Protein AF-A0A1Y3NQ17-F1 (afdb_monomer_lite)

pLDDT: mean 89.3, std 12.57, range [42.44, 98.69]

Secondary structure (DSSP, 8-state):
-HHHHHHHHHHHHH---GGGEEEEESS--STT---EEEEEETTTTEEEEEE---S-HHHHHHHS---EEEETTEEEEHHHHHHHHHHHHHHHHHHHHHHHHH--SEEEEEEETHHHHHHHHHHHHHHTTGGGG-PPTT-EEEEEEES----B-HHHHHHTTTTEEEE--TT-STT-

Structure (mmCIF, N/CA/C/O backbone):
data_AF-A0A1Y3NQ17-F1
#
_entry.id   AF-A0A1Y3NQ17-F1
#
loop_
_atom_site.group_PDB
_atom_site.id
_atom_site.type_symbol
_atom_site.label_atom_id
_atom_site.label_alt_id
_atom_site.label_comp_id
_atom_site.label_asym_id
_atom_site.label_entity_id
_atom_site.label_seq_id
_atom_site.pdbx_PDB_ins_code
_atom_site.Cartn_x
_atom_site.Cartn_y
_atom_site.Cartn_z
_atom_site.occupancy
_atom_site.B_iso_or_equiv
_atom_site.auth_seq_id
_atom_site.auth_comp_id
_atom_site.auth_asym_id
_atom_site.auth_atom_id
_atom_site.pdbx_PDB_model_num
ATOM 1 N N . MET A 1 1 ? -6.954 26.135 -0.152 1.00 42.44 1 MET A N 1
ATOM 2 C CA . MET A 1 1 ? -7.765 25.898 -1.373 1.00 42.44 1 MET A CA 1
ATOM 3 C C . MET A 1 1 ? -7.593 24.497 -1.968 1.00 42.44 1 MET A C 1
ATOM 5 O O . MET A 1 1 ? -8.558 23.755 -1.905 1.00 42.44 1 MET A O 1
ATOM 9 N N . LYS A 1 2 ? -6.432 24.067 -2.508 1.00 55.38 2 LYS A N 1
ATOM 10 C CA . LYS A 1 2 ? -6.328 22.717 -3.133 1.00 55.38 2 LYS A CA 1
ATOM 11 C C . LYS A 1 2 ? -6.444 21.526 -2.156 1.00 55.38 2 LYS A C 1
ATOM 13 O O . LYS A 1 2 ? -7.038 20.521 -2.520 1.00 55.38 2 LYS A O 1
ATOM 18 N N . LYS A 1 3 ? -5.912 21.626 -0.927 1.00 59.31 3 LYS A N 1
ATOM 19 C CA . LYS A 1 3 ? -5.959 20.532 0.074 1.00 59.31 3 LYS A CA 1
ATOM 20 C C . LYS A 1 3 ? -7.382 20.232 0.565 1.00 59.31 3 LYS A C 1
ATOM 22 O O . LYS A 1 3 ? -7.756 19.068 0.646 1.00 59.31 3 LYS A O 1
ATOM 27 N N . ASP A 1 4 ? -8.172 21.273 0.821 1.00 63.88 4 ASP A N 1
ATOM 28 C CA . ASP A 1 4 ? -9.552 21.139 1.311 1.00 63.88 4 ASP A CA 1
ATOM 29 C C . ASP A 1 4 ? -10.468 20.492 0.266 1.00 63.88 4 ASP A C 1
ATOM 31 O O . ASP A 1 4 ? -11.309 19.666 0.607 1.00 63.88 4 ASP A O 1
ATOM 35 N N . SER A 1 5 ? -10.244 20.797 -1.019 1.00 74.19 5 SER A N 1
ATOM 36 C CA . SER A 1 5 ? -10.971 20.172 -2.128 1.00 74.19 5 SER A CA 1
ATOM 37 C C . SER A 1 5 ? -10.683 18.673 -2.249 1.00 74.19 5 SER A C 1
ATOM 39 O O . SER A 1 5 ? -11.625 17.908 -2.426 1.00 74.19 5 SER A O 1
ATOM 41 N N . SER A 1 6 ? -9.426 18.229 -2.113 1.00 79.94 6 SER A N 1
ATOM 42 C CA . SER A 1 6 ? -9.091 16.796 -2.187 1.00 79.94 6 SER A CA 1
ATOM 43 C C . SER A 1 6 ? -9.719 15.990 -1.050 1.00 79.94 6 SER A C 1
ATOM 45 O O . SER A 1 6 ? -10.229 14.897 -1.284 1.00 79.94 6 SER A O 1
ATOM 47 N N . ILE A 1 7 ? -9.714 16.536 0.170 1.00 82.31 7 ILE A N 1
ATOM 48 C CA . ILE A 1 7 ? -10.352 15.899 1.330 1.00 82.31 7 ILE A CA 1
ATOM 49 C C . ILE A 1 7 ? -11.866 15.815 1.124 1.00 82.31 7 ILE A C 1
ATOM 51 O O . ILE A 1 7 ? -12.442 14.755 1.340 1.00 82.31 7 ILE A O 1
ATOM 55 N N . ALA A 1 8 ? -12.504 16.895 0.660 1.00 80.81 8 ALA A N 1
ATOM 56 C CA . ALA A 1 8 ? -13.938 16.894 0.373 1.00 80.81 8 ALA A CA 1
ATOM 57 C C . ALA A 1 8 ? -14.315 15.837 -0.679 1.00 80.81 8 ALA A C 1
ATOM 59 O O . ALA A 1 8 ? -15.295 15.120 -0.499 1.00 80.81 8 ALA A O 1
ATOM 60 N N . THR A 1 9 ? -13.513 15.681 -1.738 1.00 83.31 9 THR A N 1
ATOM 61 C CA . THR A 1 9 ? -13.721 14.628 -2.742 1.00 83.31 9 THR A CA 1
ATOM 62 C C . THR A 1 9 ? -13.633 13.234 -2.125 1.00 83.31 9 THR A C 1
ATOM 64 O O . THR A 1 9 ? -14.515 12.419 -2.370 1.00 83.31 9 THR A O 1
ATOM 67 N N . ILE A 1 10 ? -12.610 12.958 -1.309 1.00 83.75 10 ILE A N 1
ATOM 68 C CA . ILE A 1 10 ? -12.453 11.656 -0.637 1.00 83.75 10 ILE A CA 1
ATOM 69 C C . ILE A 1 10 ? -13.670 11.360 0.243 1.00 83.75 10 ILE A C 1
ATOM 71 O O . ILE A 1 10 ? -14.267 10.296 0.115 1.00 83.75 10 ILE A O 1
ATOM 75 N N . VAL A 1 11 ? -14.064 12.314 1.087 1.00 84.25 11 VAL A N 1
ATOM 76 C CA . VAL A 1 11 ? -15.213 12.171 1.992 1.00 84.25 11 VAL A CA 1
ATOM 77 C C . VAL A 1 11 ? -16.499 11.894 1.208 1.00 84.25 11 VAL A C 1
ATOM 79 O O . VAL A 1 11 ? -17.232 10.964 1.535 1.00 84.25 11 VAL A O 1
ATOM 82 N N . ASN A 1 12 ? -16.748 12.650 0.136 1.00 84.50 12 ASN A N 1
ATOM 83 C CA . ASN A 1 12 ? -17.987 12.546 -0.633 1.00 84.50 12 ASN A CA 1
ATOM 84 C C . ASN A 1 12 ? -18.064 11.271 -1.482 1.00 84.50 12 ASN A C 1
ATOM 86 O O . ASN A 1 12 ? -19.116 10.642 -1.532 1.00 84.50 12 ASN A O 1
ATOM 90 N N . PHE A 1 13 ? -16.977 10.889 -2.160 1.00 85.94 13 PHE A N 1
ATOM 91 C CA . PHE A 1 13 ? -16.985 9.741 -3.074 1.00 85.94 13 PHE A CA 1
ATOM 92 C C . PHE A 1 13 ? -16.760 8.403 -2.375 1.00 85.94 13 PHE A C 1
ATOM 94 O O . PHE A 1 13 ? -17.284 7.395 -2.838 1.00 85.94 13 PHE A O 1
ATOM 101 N N . LEU A 1 14 ? -15.969 8.374 -1.297 1.00 85.50 14 LEU A N 1
ATOM 102 C CA . LEU A 1 14 ? -15.657 7.131 -0.582 1.00 85.50 14 LEU A CA 1
ATOM 103 C C . LEU A 1 14 ? -16.544 6.916 0.647 1.00 85.50 14 LEU A C 1
ATOM 105 O O . LEU A 1 14 ? -16.449 5.868 1.277 1.00 85.50 14 LEU A O 1
ATOM 109 N N . CYS A 1 15 ? -17.390 7.892 0.994 1.00 83.44 15 CYS A N 1
ATOM 110 C CA . CYS A 1 15 ? -18.236 7.860 2.189 1.00 83.44 15 CYS A CA 1
ATOM 111 C C . CYS A 1 15 ? -17.438 7.603 3.485 1.00 83.44 15 CYS A C 1
ATOM 113 O O . CYS A 1 15 ? -17.938 6.972 4.415 1.00 83.44 15 CYS A O 1
ATOM 115 N N . ILE A 1 16 ? -16.195 8.092 3.544 1.00 86.62 16 ILE A N 1
ATOM 116 C CA . ILE A 1 16 ? -15.324 8.029 4.725 1.00 86.62 16 ILE A CA 1
ATOM 117 C C . ILE A 1 16 ? -15.474 9.336 5.506 1.00 86.62 16 ILE A C 1
ATOM 119 O O . ILE A 1 16 ? -15.491 10.416 4.913 1.00 86.62 16 ILE A O 1
ATOM 123 N N . LEU A 1 17 ? -15.561 9.261 6.836 1.00 89.44 17 LEU A N 1
ATOM 124 C CA . LEU A 1 17 ? -15.628 10.456 7.678 1.00 89.44 17 LEU A CA 1
ATOM 125 C C . LEU A 1 17 ? -14.305 11.224 7.636 1.00 89.44 17 LEU A C 1
ATOM 127 O O . LEU A 1 17 ? -13.223 10.645 7.548 1.00 89.44 17 LEU A O 1
ATOM 131 N N . LYS A 1 18 ? -14.371 12.554 7.737 1.00 89.94 18 LYS A N 1
ATOM 132 C CA . LYS A 1 18 ? -13.171 13.397 7.666 1.00 89.94 18 LYS A CA 1
ATOM 133 C C . LYS A 1 18 ? -12.168 13.056 8.773 1.00 89.94 18 LYS A C 1
ATOM 135 O O . LYS A 1 18 ? -10.970 13.063 8.504 1.00 89.94 18 LYS A O 1
ATOM 140 N N . GLU A 1 19 ? -12.635 12.746 9.984 1.00 92.50 19 GLU A N 1
ATOM 141 C CA . GLU A 1 19 ? -11.769 12.331 11.096 1.00 92.50 19 GLU A CA 1
ATOM 142 C C . GLU A 1 19 ? -11.090 10.969 10.891 1.00 92.50 19 GLU A C 1
ATOM 144 O O . GLU A 1 19 ? -10.094 10.678 11.550 1.00 92.50 19 GLU A O 1
ATOM 149 N N . ASP A 1 20 ? -11.600 10.145 9.974 1.00 95.12 20 ASP A N 1
ATOM 150 C CA . ASP A 1 20 ? -11.027 8.838 9.669 1.00 95.12 20 ASP A CA 1
ATOM 151 C C . ASP A 1 20 ? -9.928 8.922 8.601 1.00 95.12 20 ASP A C 1
ATOM 153 O O . ASP A 1 20 ? -9.259 7.927 8.337 1.00 95.12 20 ASP A O 1
ATOM 157 N N . ILE A 1 21 ? -9.675 10.096 8.010 1.00 95.56 21 ILE A N 1
ATOM 158 C CA . ILE A 1 21 ? -8.500 10.334 7.164 1.00 95.56 21 ILE A CA 1
ATOM 159 C C . ILE A 1 21 ? -7.311 10.648 8.080 1.00 95.56 21 ILE A C 1
ATOM 161 O O . ILE A 1 21 ? -7.155 11.764 8.571 1.00 95.56 21 ILE A O 1
ATOM 165 N N . LEU A 1 22 ? -6.458 9.650 8.299 1.00 96.06 22 LEU A N 1
ATOM 166 C CA . LEU A 1 22 ? -5.416 9.670 9.326 1.00 96.06 22 LEU A CA 1
ATOM 167 C C . LEU A 1 22 ? -4.144 10.387 8.869 1.00 96.06 22 LEU A C 1
ATOM 169 O O . LEU A 1 22 ? -3.552 11.157 9.621 1.00 96.06 22 LEU A O 1
ATOM 173 N N . LEU A 1 23 ? -3.700 10.127 7.637 1.00 95.50 23 LEU A N 1
ATOM 174 C CA . LEU A 1 23 ? -2.496 10.722 7.052 1.00 95.50 23 LEU A CA 1
ATOM 175 C C . LEU A 1 23 ? -2.716 10.964 5.564 1.00 95.50 23 LEU A C 1
ATOM 177 O O . LEU A 1 23 ? -3.420 10.207 4.906 1.00 95.50 23 LEU A O 1
ATOM 181 N N . TYR A 1 24 ? -2.086 11.990 5.002 1.00 93.94 24 TYR A N 1
ATOM 182 C CA . TYR A 1 24 ? -2.136 12.228 3.563 1.00 93.94 24 TYR A CA 1
ATOM 183 C C . TYR A 1 24 ? -0.980 13.100 3.087 1.00 93.94 24 TYR A C 1
ATOM 185 O O . TYR A 1 24 ? -0.417 13.907 3.830 1.00 93.94 24 TYR A O 1
ATOM 193 N N . ASN A 1 25 ? -0.668 12.975 1.802 1.00 90.75 25 ASN A N 1
ATOM 194 C CA . ASN A 1 25 ? 0.166 13.914 1.073 1.00 90.75 25 ASN A CA 1
ATOM 195 C C . ASN A 1 25 ? -0.438 14.145 -0.312 1.00 90.75 25 ASN A C 1
ATOM 197 O O . ASN A 1 25 ? -0.418 13.250 -1.148 1.00 90.75 25 ASN A O 1
ATOM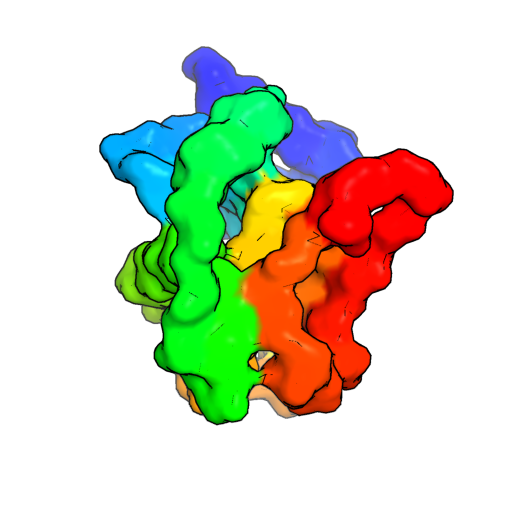 201 N N . PHE A 1 26 ? -0.954 15.348 -0.573 1.00 84.94 26 PHE A N 1
ATOM 202 C CA . PHE A 1 26 ? -1.501 15.721 -1.889 1.00 84.94 26 PHE A CA 1
ATOM 203 C C . PHE A 1 26 ? -0.557 16.605 -2.710 1.00 84.94 26 PHE A C 1
ATOM 205 O O . PHE A 1 26 ? -0.905 17.014 -3.816 1.00 84.94 26 PHE A O 1
ATOM 212 N N . GLN A 1 27 ? 0.612 16.942 -2.162 1.00 81.94 27 GLN A N 1
ATOM 213 C CA . GLN A 1 27 ? 1.587 17.841 -2.774 1.00 81.94 27 GLN A CA 1
ATOM 214 C C . GLN A 1 27 ? 2.984 17.256 -2.572 1.00 81.94 27 GLN A C 1
ATOM 216 O O . GLN A 1 27 ? 3.689 17.650 -1.640 1.00 81.94 27 GLN A O 1
ATOM 221 N N . PRO A 1 28 ? 3.368 16.276 -3.401 1.00 72.94 28 PRO A N 1
ATOM 222 C CA . PRO A 1 28 ? 4.668 15.650 -3.278 1.00 72.94 28 PRO A CA 1
ATOM 223 C C . PRO A 1 28 ? 5.783 16.665 -3.526 1.00 72.94 28 PRO A C 1
ATOM 225 O O . PRO A 1 28 ? 5.698 17.488 -4.435 1.00 72.94 28 PRO A O 1
ATOM 228 N N . SER A 1 29 ? 6.824 16.614 -2.695 1.00 67.69 29 SER A N 1
ATOM 229 C CA . SER A 1 29 ? 7.973 17.526 -2.776 1.00 67.69 29 SER A CA 1
ATOM 230 C C . SER A 1 29 ? 9.213 16.886 -3.405 1.00 67.69 29 SER A C 1
ATOM 232 O O . SER A 1 29 ? 10.214 17.566 -3.613 1.00 67.69 29 SER A O 1
ATOM 234 N N . LYS A 1 30 ? 9.170 15.577 -3.689 1.00 71.19 30 LYS A N 1
ATOM 235 C CA . LYS A 1 30 ? 10.281 14.784 -4.235 1.00 71.19 30 LYS A CA 1
ATOM 236 C C . LYS A 1 30 ? 9.772 13.822 -5.307 1.00 71.19 30 LYS A C 1
ATOM 238 O O . LYS A 1 30 ? 8.646 13.355 -5.213 1.00 71.19 30 LYS A O 1
ATOM 243 N N . VAL A 1 31 ? 10.644 13.459 -6.248 1.00 67.25 31 VAL A N 1
ATOM 244 C CA . VAL A 1 31 ? 10.347 12.583 -7.403 1.00 67.25 31 VAL A CA 1
ATOM 245 C C . VAL A 1 31 ? 9.708 11.241 -7.006 1.00 67.25 31 VAL A C 1
ATOM 247 O O . VAL A 1 31 ? 8.818 10.754 -7.691 1.00 67.25 31 VAL A O 1
ATOM 250 N N . PHE A 1 32 ? 10.121 10.653 -5.878 1.00 75.00 32 PHE A N 1
ATOM 251 C CA . PHE A 1 32 ? 9.634 9.342 -5.419 1.00 75.00 32 PHE A CA 1
ATOM 252 C C . PHE A 1 32 ? 8.535 9.408 -4.349 1.00 75.00 32 PHE A C 1
ATOM 254 O O . PHE A 1 32 ? 8.022 8.363 -3.947 1.00 75.00 32 PHE A O 1
ATOM 261 N N . ASP A 1 33 ? 8.189 10.610 -3.882 1.00 80.81 33 ASP A N 1
ATOM 262 C CA . ASP A 1 33 ? 7.079 10.847 -2.957 1.00 80.81 33 ASP A CA 1
ATOM 263 C C . ASP A 1 33 ? 5.814 10.937 -3.809 1.00 80.81 33 ASP A C 1
ATOM 265 O O . ASP A 1 33 ? 5.660 11.886 -4.565 1.00 80.81 33 ASP A O 1
ATOM 269 N N . GLN A 1 34 ? 4.938 9.935 -3.762 1.00 84.81 34 GLN A N 1
ATOM 270 C CA . GLN A 1 34 ? 3.687 9.979 -4.526 1.00 84.81 34 GLN A CA 1
ATOM 271 C C . GLN A 1 34 ? 2.569 10.624 -3.712 1.00 84.81 34 GLN A C 1
ATOM 273 O O . GLN A 1 34 ? 2.655 10.766 -2.490 1.00 84.81 34 GLN A O 1
ATOM 278 N N . VAL A 1 35 ? 1.491 11.009 -4.393 1.00 91.00 35 VAL A N 1
ATOM 279 C CA . VAL A 1 35 ? 0.264 11.403 -3.700 1.00 91.00 35 VAL A CA 1
ATOM 280 C C . VAL A 1 35 ? -0.340 10.179 -3.020 1.00 91.00 35 VAL A C 1
ATOM 282 O O . VAL A 1 35 ? -0.480 9.132 -3.646 1.00 91.00 35 VAL A O 1
ATOM 285 N N . TYR A 1 36 ? -0.730 10.314 -1.758 1.00 94.31 36 TYR A N 1
ATOM 286 C CA . TYR A 1 36 ? -1.375 9.232 -1.023 1.00 94.31 36 TYR A CA 1
ATOM 287 C C . TYR A 1 36 ? -2.306 9.744 0.070 1.00 94.31 36 TYR A C 1
ATOM 289 O O . TYR A 1 36 ? -2.214 10.899 0.501 1.00 94.31 36 TYR A O 1
ATOM 297 N N . PHE A 1 37 ? -3.149 8.844 0.566 1.00 95.94 37 PHE A N 1
ATOM 298 C CA . PHE A 1 37 ? -3.805 8.992 1.856 1.00 95.94 37 PHE A CA 1
ATOM 299 C C . PHE A 1 37 ? -3.896 7.644 2.578 1.00 95.94 37 PHE A C 1
ATOM 301 O O . PHE A 1 37 ? -3.887 6.584 1.954 1.00 95.94 37 PHE A O 1
ATOM 308 N N . ILE A 1 38 ? -3.962 7.708 3.903 1.00 97.62 38 ILE A N 1
ATOM 309 C CA . ILE A 1 38 ? -4.228 6.592 4.802 1.00 97.62 38 ILE A CA 1
ATOM 310 C C . ILE A 1 38 ? -5.507 6.935 5.552 1.00 97.62 38 ILE A C 1
ATOM 312 O O . ILE A 1 38 ? -5.589 8.002 6.165 1.00 97.62 38 ILE A O 1
ATOM 316 N N . ALA A 1 39 ? -6.490 6.046 5.500 1.00 97.50 39 ALA A N 1
ATOM 317 C CA . ALA A 1 39 ? -7.768 6.220 6.170 1.00 97.50 39 ALA A CA 1
ATOM 318 C C . ALA A 1 39 ? -8.161 4.974 6.969 1.00 97.50 39 ALA A C 1
ATOM 320 O O . ALA A 1 39 ? -7.702 3.874 6.673 1.00 97.50 39 ALA A O 1
ATOM 321 N N . TYR A 1 40 ? -9.014 5.152 7.972 1.00 97.56 40 TYR A N 1
ATOM 322 C CA . TYR A 1 40 ? -9.653 4.062 8.694 1.00 97.56 40 TYR A CA 1
ATOM 323 C C . TYR A 1 40 ? -11.055 3.811 8.135 1.00 97.56 40 TYR A C 1
ATOM 325 O O . TYR A 1 40 ? -11.954 4.637 8.263 1.00 97.56 40 TYR A O 1
ATOM 333 N N . ASP A 1 41 ? -11.249 2.655 7.518 1.00 95.75 41 ASP A N 1
ATOM 334 C CA . ASP A 1 41 ? -12.557 2.184 7.096 1.00 95.75 41 ASP A CA 1
ATOM 335 C C . ASP A 1 41 ? -13.221 1.418 8.247 1.00 95.75 41 ASP A C 1
ATOM 337 O O . ASP A 1 41 ? -12.917 0.252 8.525 1.00 95.75 41 ASP A O 1
ATOM 341 N N . ARG A 1 42 ? -14.166 2.087 8.913 1.00 94.69 42 ARG A N 1
ATOM 342 C CA . ARG A 1 42 ? -14.934 1.515 10.027 1.00 94.69 42 ARG A CA 1
ATOM 343 C C . ARG A 1 42 ? -15.803 0.332 9.604 1.00 94.69 42 ARG A C 1
ATOM 345 O O . ARG A 1 42 ? -16.036 -0.554 10.421 1.00 94.69 42 ARG A O 1
ATOM 352 N N . ARG A 1 43 ? -16.292 0.303 8.358 1.00 92.94 43 ARG A N 1
ATOM 353 C CA . ARG A 1 43 ? -17.213 -0.737 7.874 1.00 92.94 43 ARG A CA 1
ATOM 354 C C . ARG A 1 43 ? -16.520 -2.092 7.813 1.00 92.94 43 ARG A C 1
ATOM 356 O O . ARG A 1 43 ? -17.118 -3.099 8.182 1.00 92.94 43 ARG A O 1
ATOM 363 N N . TYR A 1 44 ? -15.270 -2.101 7.361 1.00 93.50 44 TYR A N 1
ATOM 364 C CA . TYR A 1 44 ? -14.468 -3.318 7.237 1.00 93.50 44 TYR A CA 1
ATOM 365 C C . TYR A 1 44 ? -13.472 -3.513 8.387 1.00 93.50 44 TYR A C 1
ATOM 367 O O . TYR A 1 44 ? -12.789 -4.535 8.428 1.00 93.50 44 TYR A O 1
ATOM 375 N N . ASN A 1 45 ? -13.416 -2.571 9.335 1.00 96.50 45 ASN A N 1
ATOM 376 C CA . ASN A 1 45 ? -12.382 -2.491 10.367 1.00 96.50 45 ASN A CA 1
ATOM 377 C C . ASN A 1 45 ? -10.976 -2.609 9.753 1.00 96.50 45 ASN A C 1
ATOM 379 O O . ASN A 1 45 ? -10.208 -3.527 10.063 1.00 96.50 45 ASN A O 1
ATOM 383 N N . ALA A 1 46 ? -10.681 -1.707 8.820 1.00 97.88 46 ALA A N 1
ATOM 384 C CA . ALA A 1 46 ? -9.480 -1.764 8.005 1.00 97.88 46 ALA A CA 1
ATOM 385 C C . ALA A 1 46 ? -8.770 -0.415 7.959 1.00 97.88 46 ALA A C 1
ATOM 387 O O . ALA A 1 46 ? -9.400 0.634 7.863 1.00 97.88 46 ALA A O 1
ATOM 388 N N . ILE A 1 47 ? -7.443 -0.438 7.970 1.00 98.50 47 ILE A N 1
ATOM 389 C CA . ILE A 1 47 ? -6.638 0.710 7.560 1.00 98.50 47 ILE A CA 1
ATOM 390 C C . ILE A 1 47 ? -6.405 0.588 6.060 1.00 98.50 47 ILE A C 1
ATOM 392 O O . ILE A 1 47 ? -5.913 -0.433 5.596 1.00 98.50 47 ILE A O 1
ATOM 396 N N . VAL A 1 48 ? -6.754 1.623 5.302 1.00 98.25 48 VAL A N 1
ATOM 397 C CA . VAL A 1 48 ? -6.594 1.666 3.848 1.00 98.25 48 VAL A CA 1
ATOM 398 C C . VAL A 1 48 ? -5.515 2.677 3.500 1.00 98.25 48 VAL A C 1
ATOM 400 O O . VAL A 1 48 ? -5.680 3.871 3.741 1.00 98.25 48 VAL A O 1
ATOM 403 N N . PHE A 1 49 ? -4.421 2.208 2.910 1.00 98.25 49 PHE A N 1
ATOM 404 C CA . PHE A 1 49 ? -3.347 3.026 2.365 1.00 98.25 49 PHE A CA 1
ATOM 405 C C . PHE A 1 49 ? -3.473 3.072 0.838 1.00 98.25 49 PHE A C 1
ATOM 407 O O . PHE A 1 49 ? -3.092 2.144 0.127 1.00 98.25 49 PHE A O 1
ATOM 414 N N . SER A 1 50 ? -4.006 4.186 0.333 1.00 97.12 50 SER A N 1
ATOM 415 C CA . SER A 1 50 ? -4.191 4.429 -1.096 1.00 97.12 50 SER A CA 1
ATOM 416 C C . SER A 1 50 ? -3.052 5.269 -1.669 1.00 97.12 50 SER A C 1
ATOM 418 O O . SER A 1 50 ? -2.804 6.390 -1.213 1.00 97.12 50 SER A O 1
ATOM 420 N N . ILE A 1 51 ? -2.375 4.736 -2.686 1.00 95.88 51 ILE A N 1
ATOM 421 C CA . ILE A 1 51 ? -1.271 5.379 -3.400 1.00 95.88 51 ILE A CA 1
ATOM 422 C C . ILE A 1 51 ? -1.739 5.736 -4.808 1.00 95.88 51 ILE A C 1
ATOM 424 O O . ILE A 1 51 ? -2.121 4.887 -5.616 1.00 95.88 51 ILE A O 1
ATOM 428 N N . ARG A 1 52 ? -1.686 7.025 -5.128 1.00 90.88 52 ARG A N 1
ATOM 429 C CA . ARG A 1 52 ? -2.040 7.520 -6.452 1.00 90.88 52 ARG A CA 1
ATOM 430 C C . ARG A 1 52 ? -0.915 7.202 -7.438 1.00 90.88 52 ARG A C 1
ATOM 432 O O . ARG A 1 52 ? 0.251 7.468 -7.156 1.00 90.88 52 ARG A O 1
ATOM 439 N N . GLY A 1 53 ? -1.276 6.700 -8.617 1.00 81.31 53 GLY A N 1
ATOM 440 C CA . GLY A 1 53 ? -0.379 6.695 -9.772 1.00 81.31 53 GLY A CA 1
ATOM 441 C C . GLY A 1 53 ? -0.160 8.097 -10.351 1.00 81.31 53 GLY A C 1
ATOM 442 O O . GLY A 1 53 ? -0.760 9.086 -9.916 1.00 81.31 53 GLY A O 1
ATOM 443 N N . THR A 1 54 ? 0.691 8.191 -11.363 1.00 73.31 54 THR A N 1
ATOM 444 C CA . THR A 1 54 ? 0.997 9.467 -12.018 1.00 73.31 54 THR A CA 1
ATOM 445 C C . THR A 1 54 ? -0.154 9.925 -12.911 1.00 73.31 54 THR A C 1
ATOM 447 O O . THR A 1 54 ? -0.866 9.122 -13.507 1.00 73.31 54 THR A O 1
ATOM 450 N N . LEU A 1 55 ? -0.332 11.243 -13.011 1.00 64.19 55 LEU A N 1
ATOM 451 C CA . LEU A 1 55 ? -1.357 11.869 -13.852 1.00 64.19 55 LEU A CA 1
ATOM 452 C C . LEU A 1 55 ? -1.068 11.788 -15.355 1.00 64.19 55 LEU A C 1
ATOM 454 O O . LEU A 1 55 ? -2.004 11.839 -16.148 1.00 64.19 55 LEU A O 1
ATOM 458 N N . ASN A 1 56 ? 0.204 11.681 -15.740 1.00 63.38 56 ASN A N 1
ATOM 459 C CA . ASN A 1 56 ? 0.618 11.551 -17.128 1.00 63.38 56 ASN A CA 1
ATOM 460 C C . ASN A 1 56 ? 1.232 10.171 -17.365 1.00 63.38 56 ASN A C 1
ATOM 462 O O . ASN A 1 56 ? 2.375 9.908 -16.999 1.00 63.38 56 ASN A O 1
ATOM 466 N N . LEU A 1 57 ? 0.439 9.303 -17.996 1.00 54.22 57 LEU A N 1
ATOM 467 C CA . LEU A 1 57 ? 0.826 7.934 -18.322 1.00 54.22 57 LEU A CA 1
ATOM 468 C C . LEU A 1 57 ? 2.007 7.882 -19.315 1.00 54.22 57 LEU A C 1
ATOM 470 O O . LEU A 1 57 ? 2.805 6.946 -19.291 1.00 54.22 57 LEU A O 1
ATOM 474 N N . LYS A 1 58 ? 2.135 8.894 -20.186 1.00 51.78 58 LYS A N 1
ATOM 475 C CA . LYS A 1 58 ? 3.224 8.979 -21.170 1.00 51.78 58 LYS A CA 1
ATOM 476 C C . LYS A 1 58 ? 4.542 9.362 -20.509 1.00 51.78 58 LYS A C 1
ATOM 478 O O . LYS A 1 58 ? 5.556 8.739 -20.803 1.00 51.78 58 LYS A O 1
ATOM 483 N N . ASP A 1 59 ? 4.500 10.301 -19.567 1.00 52.59 59 ASP A N 1
ATOM 484 C CA . ASP A 1 59 ? 5.685 10.677 -18.789 1.00 52.59 59 ASP A CA 1
ATOM 485 C C . ASP A 1 59 ? 6.120 9.515 -17.891 1.00 52.59 59 ASP A C 1
ATOM 487 O O . ASP A 1 59 ? 7.307 9.250 -17.783 1.00 52.59 59 ASP A O 1
ATOM 491 N N . THR A 1 60 ? 5.187 8.724 -17.337 1.00 55.50 60 THR A N 1
ATOM 492 C CA . THR A 1 60 ? 5.575 7.523 -16.577 1.00 55.50 60 THR A CA 1
ATOM 493 C C . THR A 1 60 ? 6.286 6.471 -17.394 1.00 55.50 60 THR A C 1
ATOM 495 O O . THR A 1 60 ? 7.201 5.858 -16.869 1.00 55.50 60 THR A O 1
ATOM 498 N N . LEU A 1 61 ? 5.888 6.237 -18.646 1.00 53.38 61 LEU A N 1
ATOM 499 C CA . LEU A 1 61 ? 6.577 5.260 -19.493 1.00 53.38 61 LEU A CA 1
ATOM 500 C C . LEU A 1 61 ? 7.993 5.724 -19.859 1.00 53.38 61 LEU A C 1
ATOM 502 O O . LEU A 1 61 ? 8.869 4.886 -20.033 1.00 53.38 61 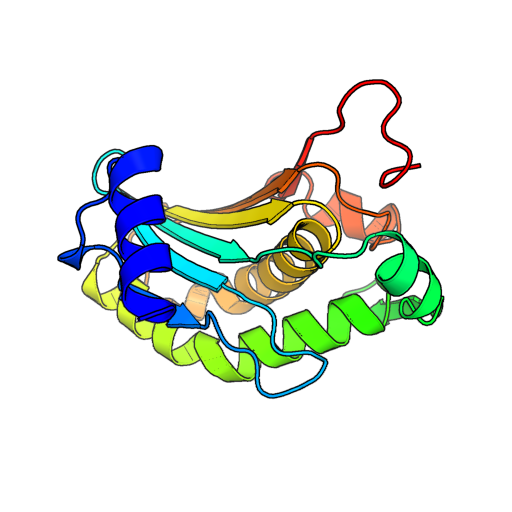LEU A O 1
ATOM 506 N N . ALA A 1 62 ? 8.219 7.038 -19.935 1.00 46.72 62 ALA A N 1
ATOM 507 C CA . ALA A 1 62 ? 9.536 7.619 -20.178 1.00 46.72 62 ALA A CA 1
ATOM 508 C C . ALA A 1 62 ? 10.407 7.712 -18.903 1.00 46.72 62 ALA A C 1
ATOM 510 O O . ALA A 1 62 ? 11.620 7.535 -18.987 1.00 46.72 62 ALA A O 1
ATOM 511 N N . ASP A 1 63 ? 9.797 7.948 -17.733 1.00 52.62 63 ASP A N 1
ATOM 512 C CA . ASP A 1 63 ? 10.466 8.069 -16.423 1.00 52.62 63 ASP A CA 1
ATOM 513 C C . ASP A 1 63 ? 10.667 6.723 -15.705 1.00 52.62 63 ASP A C 1
ATOM 515 O O . ASP A 1 63 ? 11.449 6.623 -14.750 1.00 52.62 63 ASP A O 1
ATOM 519 N N . LEU A 1 64 ? 9.969 5.670 -16.145 1.00 55.59 64 LEU A N 1
ATOM 520 C CA . LEU A 1 64 ? 10.314 4.288 -15.836 1.00 55.59 64 LEU A CA 1
ATOM 521 C C . LEU A 1 64 ? 11.678 4.026 -16.480 1.00 55.59 64 LEU A C 1
ATOM 523 O O . LEU A 1 64 ? 11.785 3.575 -17.613 1.00 55.59 64 LEU A O 1
ATOM 527 N N . VAL A 1 65 ? 12.747 4.334 -15.748 1.00 55.91 65 VAL A N 1
ATOM 528 C CA . VAL A 1 65 ? 14.064 3.760 -16.011 1.00 55.91 65 VAL A CA 1
ATOM 529 C C . VAL A 1 65 ? 13.843 2.251 -16.061 1.00 55.91 65 VAL A C 1
ATOM 531 O O . VAL A 1 65 ? 13.624 1.661 -15.003 1.00 55.91 65 VAL A O 1
ATOM 534 N N . CYS A 1 66 ? 13.836 1.666 -17.266 1.00 66.81 66 CYS A N 1
ATOM 535 C CA . CYS A 1 66 ? 13.549 0.255 -17.558 1.00 66.81 66 CYS A CA 1
ATOM 536 C C . CYS A 1 66 ? 14.641 -0.683 -17.016 1.00 66.81 66 CYS A C 1
ATOM 538 O O . CYS A 1 66 ? 15.197 -1.515 -17.728 1.00 66.81 66 CYS A O 1
ATOM 540 N N . GLU A 1 67 ? 14.994 -0.520 -15.751 1.00 86.06 67 GLU A N 1
ATOM 541 C CA . GLU A 1 67 ? 16.007 -1.278 -15.054 1.00 86.06 67 GLU A CA 1
ATOM 542 C C . GLU A 1 67 ? 15.319 -2.095 -13.967 1.00 86.06 67 GLU A C 1
ATOM 544 O O . GLU A 1 67 ? 14.710 -1.551 -13.037 1.00 86.06 67 GLU A O 1
ATOM 549 N N . TYR A 1 68 ? 15.446 -3.412 -14.084 1.00 91.31 68 TYR A N 1
ATOM 550 C CA . TYR A 1 68 ? 15.078 -4.342 -13.031 1.00 91.31 68 TYR A CA 1
ATOM 551 C C . TYR A 1 68 ? 16.299 -4.644 -12.173 1.00 91.31 68 TYR A C 1
ATOM 553 O O . TYR A 1 68 ? 17.387 -4.909 -12.681 1.00 91.31 68 TYR A O 1
ATOM 561 N N . VAL A 1 69 ? 16.101 -4.645 -10.860 1.00 94.81 69 VAL A N 1
ATOM 562 C CA . VAL A 1 69 ? 17.141 -4.945 -9.873 1.00 94.81 69 VAL A CA 1
ATOM 563 C C . VAL A 1 69 ? 16.762 -6.181 -9.070 1.00 94.81 69 VAL A C 1
ATOM 565 O O . VAL A 1 69 ? 15.579 -6.469 -8.878 1.00 94.81 69 VAL A O 1
ATOM 568 N N . ARG A 1 70 ? 17.767 -6.918 -8.583 1.00 96.69 70 ARG A N 1
ATOM 569 C CA . ARG A 1 70 ? 17.535 -8.055 -7.685 1.00 96.69 70 ARG A CA 1
ATOM 570 C C . ARG A 1 70 ? 17.025 -7.569 -6.335 1.00 96.69 70 ARG A C 1
ATOM 572 O O . ARG A 1 70 ? 17.654 -6.722 -5.704 1.00 96.69 70 ARG A O 1
ATOM 579 N N . TRP A 1 71 ? 15.915 -8.135 -5.881 1.00 96.56 71 TRP A N 1
ATOM 580 C CA . TRP A 1 71 ? 15.304 -7.797 -4.602 1.00 96.56 71 TRP A CA 1
ATOM 581 C C . TRP A 1 71 ? 14.383 -8.924 -4.128 1.00 96.56 71 TRP A C 1
ATOM 583 O O . TRP A 1 71 ? 13.655 -9.504 -4.929 1.00 96.56 71 TRP A O 1
ATOM 593 N N . ASN A 1 72 ? 14.426 -9.238 -2.830 1.00 93.56 72 ASN A N 1
ATOM 594 C CA . ASN A 1 72 ? 13.566 -10.242 -2.188 1.00 93.56 72 ASN A CA 1
ATOM 595 C C . ASN A 1 72 ? 13.532 -11.610 -2.910 1.00 93.56 72 ASN A C 1
ATOM 597 O O . ASN A 1 72 ? 12.480 -12.217 -3.066 1.00 93.56 72 ASN A O 1
ATOM 601 N N . GLY A 1 73 ? 14.683 -12.078 -3.408 1.00 92.56 73 GLY A N 1
ATOM 602 C CA . GLY A 1 73 ? 14.788 -13.356 -4.126 1.00 92.56 73 GLY A CA 1
ATOM 603 C C . GLY A 1 73 ? 14.327 -13.337 -5.591 1.00 92.56 73 GLY A C 1
ATOM 604 O O . GLY A 1 73 ? 14.449 -14.356 -6.262 1.00 92.56 73 GLY A O 1
ATOM 605 N N . GLY A 1 74 ? 13.866 -12.197 -6.115 1.00 94.81 74 GLY A N 1
ATOM 606 C CA . GLY A 1 74 ? 13.477 -12.035 -7.518 1.00 94.81 74 GLY A CA 1
ATOM 607 C C . GLY A 1 74 ? 13.952 -10.718 -8.127 1.00 94.81 74 GLY A C 1
ATOM 608 O O . GLY A 1 74 ? 14.987 -10.174 -7.732 1.00 94.81 74 GLY A O 1
ATOM 609 N N . LEU A 1 75 ? 13.208 -10.224 -9.115 1.00 95.69 75 LEU A N 1
ATOM 610 C CA . LEU A 1 75 ? 13.472 -8.976 -9.829 1.00 95.69 75 LEU A CA 1
ATOM 611 C C . LEU A 1 75 ? 12.318 -7.996 -9.631 1.00 95.69 75 LEU A C 1
ATOM 613 O O . LEU A 1 75 ? 11.151 -8.381 -9.683 1.00 95.69 75 LEU A O 1
ATOM 617 N N . ILE A 1 76 ? 12.656 -6.720 -9.464 1.00 95.12 76 ILE A N 1
ATOM 618 C CA . ILE A 1 76 ? 11.694 -5.624 -9.341 1.00 95.12 76 ILE A CA 1
ATOM 619 C C . ILE A 1 76 ? 12.145 -4.409 -10.147 1.00 95.12 76 ILE A C 1
ATOM 621 O O . ILE A 1 76 ? 13.337 -4.107 -10.216 1.00 95.12 76 ILE A O 1
ATOM 625 N N . HIS A 1 77 ? 11.189 -3.677 -10.711 1.00 92.81 77 HIS A N 1
ATOM 626 C CA . HIS A 1 77 ? 11.448 -2.400 -11.361 1.00 92.81 77 HIS A CA 1
ATOM 627 C C . HIS A 1 77 ? 12.060 -1.384 -10.375 1.00 92.81 77 HIS A C 1
ATOM 629 O O . HIS A 1 77 ? 11.463 -1.038 -9.350 1.00 92.81 77 HIS A O 1
ATOM 635 N N . SER A 1 78 ? 13.228 -0.830 -10.709 1.00 91.12 78 SER A N 1
ATOM 636 C CA . SER A 1 78 ? 14.036 0.004 -9.808 1.00 91.12 78 SER A CA 1
ATOM 637 C C . SER A 1 78 ? 13.309 1.260 -9.304 1.00 91.12 78 SER A C 1
ATOM 639 O O . SER A 1 78 ? 13.370 1.576 -8.115 1.00 91.12 78 SER A O 1
ATOM 641 N N . GLY A 1 79 ? 12.587 1.971 -10.177 1.00 88.69 79 GLY A N 1
ATOM 642 C CA . GLY A 1 79 ? 11.812 3.167 -9.813 1.00 88.69 79 GLY A CA 1
ATOM 643 C C . GLY A 1 79 ? 10.695 2.881 -8.801 1.00 88.69 79 GLY A C 1
ATOM 644 O O . GLY A 1 79 ? 10.561 3.585 -7.801 1.00 88.69 79 GLY A O 1
ATOM 645 N N . VAL A 1 80 ? 9.952 1.792 -9.014 1.00 92.75 80 VAL A N 1
ATOM 646 C CA . VAL A 1 80 ? 8.889 1.327 -8.113 1.00 92.75 80 VAL A CA 1
ATOM 647 C C . VAL A 1 80 ? 9.467 0.936 -6.760 1.00 92.75 80 VAL A C 1
ATOM 649 O O . VAL A 1 80 ? 8.960 1.384 -5.730 1.00 92.75 80 VAL A O 1
ATOM 652 N N . LEU A 1 81 ? 10.580 0.195 -6.755 1.00 94.06 81 LEU A N 1
ATOM 653 C CA . LEU A 1 81 ? 11.285 -0.153 -5.526 1.00 94.06 81 LEU A CA 1
ATOM 654 C C . LEU A 1 81 ? 11.732 1.100 -4.757 1.00 94.06 81 LEU A C 1
ATOM 656 O O . LEU A 1 81 ? 11.513 1.187 -3.551 1.00 94.06 81 LEU A O 1
ATOM 660 N N . LYS A 1 82 ? 12.318 2.096 -5.434 1.00 92.94 82 LYS A N 1
ATOM 661 C CA . LYS A 1 82 ? 12.759 3.355 -4.802 1.00 92.94 82 LYS A CA 1
ATOM 662 C C . LYS A 1 82 ? 11.595 4.097 -4.137 1.00 92.94 82 LYS A C 1
ATOM 664 O O . LYS A 1 82 ? 11.742 4.547 -2.999 1.00 92.94 82 LYS A O 1
ATOM 669 N N . SER A 1 83 ? 10.441 4.186 -4.800 1.00 92.62 83 SER A N 1
ATOM 670 C CA . SER A 1 83 ? 9.227 4.771 -4.214 1.00 92.62 83 SER A CA 1
ATOM 671 C C . SER A 1 83 ? 8.690 3.968 -3.029 1.00 92.62 83 SER A C 1
ATOM 673 O O . SER A 1 83 ? 8.352 4.561 -2.005 1.00 92.62 83 SER A O 1
ATOM 675 N N . ALA A 1 84 ? 8.666 2.636 -3.113 1.00 96.12 84 ALA A N 1
ATOM 676 C CA . ALA A 1 84 ? 8.242 1.787 -2.000 1.00 96.12 84 ALA A CA 1
ATOM 677 C C . ALA A 1 84 ? 9.170 1.935 -0.780 1.00 96.12 84 ALA A C 1
ATOM 679 O O . ALA A 1 84 ? 8.688 2.169 0.328 1.00 96.12 84 ALA A O 1
ATOM 680 N N . ILE A 1 85 ? 10.496 1.926 -0.981 1.00 95.81 85 ILE A N 1
ATOM 681 C CA . ILE A 1 85 ? 11.487 2.177 0.082 1.00 95.81 85 ILE A CA 1
ATOM 682 C C . ILE A 1 85 ? 11.272 3.558 0.709 1.00 95.81 85 ILE A C 1
ATOM 684 O O . ILE A 1 85 ? 11.375 3.709 1.928 1.00 95.81 85 ILE A O 1
ATOM 688 N N . TYR A 1 86 ? 10.991 4.578 -0.107 1.00 93.94 86 TYR A N 1
ATOM 689 C CA . TYR A 1 86 ? 10.721 5.922 0.393 1.00 93.94 86 TYR A CA 1
ATOM 690 C C . TYR A 1 86 ? 9.488 5.940 1.308 1.00 93.94 86 TYR A C 1
ATOM 692 O O . TYR A 1 86 ? 9.561 6.486 2.411 1.00 93.94 86 TYR A O 1
ATOM 700 N N . PHE A 1 87 ? 8.384 5.312 0.891 1.00 95.75 87 PHE A N 1
ATOM 701 C CA . PHE A 1 87 ? 7.186 5.201 1.722 1.00 95.75 87 PHE A CA 1
ATOM 702 C C . PHE A 1 87 ? 7.433 4.416 3.003 1.00 95.75 87 PHE A C 1
ATOM 704 O O . PHE A 1 87 ? 7.061 4.900 4.071 1.00 95.75 87 PHE A O 1
ATOM 711 N N . TYR A 1 88 ? 8.110 3.272 2.913 1.00 97.50 88 TYR A N 1
ATOM 712 C CA . TYR A 1 88 ? 8.473 2.460 4.069 1.00 97.50 88 TYR A CA 1
ATOM 713 C C . TYR A 1 88 ? 9.241 3.294 5.102 1.00 97.50 88 TYR A C 1
ATOM 715 O O . TYR A 1 88 ? 8.782 3.473 6.226 1.00 97.50 88 TYR A O 1
ATOM 723 N N . LYS A 1 89 ? 10.344 3.937 4.695 1.00 96.44 89 LYS A N 1
ATOM 724 C CA . LYS A 1 89 ? 11.160 4.781 5.588 1.00 96.44 89 LYS A CA 1
ATOM 725 C C . LYS A 1 89 ? 10.389 5.959 6.185 1.00 96.44 89 LYS A C 1
ATOM 727 O O . LYS A 1 89 ? 10.687 6.389 7.292 1.00 96.44 89 LYS A O 1
ATOM 732 N N . LYS A 1 90 ? 9.440 6.528 5.439 1.00 94.50 90 LYS A N 1
ATOM 733 C CA . LYS A 1 90 ? 8.688 7.722 5.851 1.00 94.50 90 LYS A CA 1
ATOM 734 C C . LYS A 1 90 ? 7.504 7.401 6.764 1.00 94.50 90 LYS A C 1
ATOM 736 O O . LYS A 1 90 ? 7.137 8.248 7.581 1.00 94.50 90 LYS A O 1
ATOM 741 N N . LEU A 1 91 ? 6.854 6.254 6.568 1.00 96.88 91 LEU A N 1
ATOM 742 C CA . LEU A 1 91 ? 5.522 5.979 7.115 1.00 96.88 91 LEU A CA 1
ATOM 743 C C . LEU A 1 91 ? 5.431 4.719 7.965 1.00 96.88 91 LEU A C 1
ATOM 745 O O . LEU A 1 91 ? 4.429 4.591 8.657 1.00 96.88 91 LEU A O 1
ATOM 749 N N . PHE A 1 92 ? 6.426 3.830 7.961 1.00 97.94 92 PHE A N 1
ATOM 750 C CA . PHE A 1 92 ? 6.337 2.565 8.691 1.00 97.94 92 PHE A CA 1
ATOM 751 C C . PHE A 1 92 ? 6.046 2.760 10.185 1.00 97.94 92 PHE A C 1
ATOM 753 O O . PHE A 1 92 ? 5.066 2.215 10.682 1.00 97.94 92 PHE A O 1
ATOM 760 N N . ASP A 1 93 ? 6.792 3.621 10.883 1.00 97.88 93 ASP A N 1
ATOM 761 C CA . ASP A 1 93 ? 6.544 3.867 12.312 1.00 97.88 93 ASP A CA 1
ATOM 762 C C . ASP A 1 93 ? 5.164 4.482 12.575 1.00 97.88 93 ASP A C 1
ATOM 764 O O . ASP A 1 93 ? 4.488 4.118 13.534 1.00 97.88 93 ASP A O 1
ATOM 768 N N . LYS A 1 94 ? 4.693 5.360 11.682 1.00 98.00 94 LYS A N 1
ATOM 769 C CA . LYS A 1 94 ? 3.347 5.939 11.792 1.00 98.00 94 LYS A CA 1
ATOM 770 C C . LYS A 1 94 ? 2.262 4.893 11.549 1.00 98.00 94 LYS A C 1
ATOM 772 O O . LYS A 1 94 ? 1.248 4.910 12.235 1.00 98.00 94 LYS A O 1
ATOM 777 N N . LEU A 1 95 ? 2.467 3.996 10.585 1.00 98.00 95 LEU A N 1
ATOM 778 C CA . LEU A 1 95 ? 1.561 2.884 10.313 1.00 98.00 95 LEU A CA 1
ATOM 779 C C . LEU A 1 95 ? 1.509 1.921 11.501 1.00 98.00 95 LEU A C 1
ATOM 781 O O . LEU A 1 95 ? 0.411 1.545 11.892 1.00 98.00 95 LEU A O 1
ATOM 785 N N . LYS A 1 96 ? 2.651 1.591 12.120 1.00 97.94 96 LYS A N 1
ATOM 786 C CA . LYS A 1 96 ? 2.693 0.795 13.357 1.00 97.94 96 LYS A CA 1
ATOM 787 C C . LYS A 1 96 ? 1.874 1.440 14.470 1.00 97.94 96 LYS A C 1
ATOM 789 O O . LYS A 1 96 ? 1.014 0.780 15.041 1.00 97.94 96 LYS A O 1
ATOM 794 N N . MET A 1 97 ? 2.073 2.737 14.727 1.00 97.94 97 MET A N 1
ATOM 795 C CA . MET A 1 97 ? 1.277 3.468 15.723 1.00 97.94 97 MET A CA 1
ATOM 796 C C . MET A 1 97 ? -0.221 3.422 15.401 1.00 97.94 97 MET A C 1
ATOM 798 O O . MET A 1 97 ? -1.025 3.105 16.267 1.00 97.94 97 MET A O 1
ATOM 802 N N . ILE A 1 98 ? -0.601 3.670 14.145 1.00 98.06 98 ILE A N 1
ATOM 803 C CA . ILE A 1 98 ? -2.003 3.622 13.711 1.00 98.06 98 ILE A CA 1
ATOM 804 C C . ILE A 1 98 ? -2.609 2.228 13.914 1.00 98.06 98 ILE A C 1
ATOM 806 O O . ILE A 1 98 ? -3.729 2.121 14.409 1.00 98.06 98 ILE A O 1
ATOM 810 N N . VAL A 1 99 ? -1.899 1.165 13.528 1.00 98.06 99 VAL A N 1
ATOM 811 C CA . VAL A 1 99 ? -2.373 -0.219 13.678 1.00 98.06 99 VAL A CA 1
ATOM 812 C C . VAL A 1 99 ? -2.502 -0.581 15.155 1.00 98.06 99 VAL A C 1
ATOM 814 O O . VAL A 1 99 ? -3.535 -1.113 15.555 1.00 98.06 99 VAL A O 1
ATOM 817 N N . ARG A 1 100 ? -1.522 -0.211 15.982 1.00 96.81 100 ARG A N 1
ATOM 818 C CA . ARG A 1 100 ? -1.570 -0.418 17.431 1.00 96.81 100 ARG A CA 1
ATOM 819 C C . ARG A 1 100 ? -2.732 0.329 18.089 1.00 96.81 100 ARG A C 1
ATOM 821 O O . ARG A 1 100 ? -3.412 -0.246 18.934 1.00 96.81 100 ARG A O 1
ATOM 828 N N . ASP A 1 101 ? -2.995 1.569 17.688 1.00 96.81 101 ASP A N 1
ATOM 829 C CA . ASP A 1 101 ? -4.046 2.401 18.284 1.00 96.81 101 ASP A CA 1
ATOM 830 C C . ASP A 1 101 ? -5.451 1.986 17.834 1.00 96.81 101 ASP A C 1
ATOM 832 O O . ASP A 1 101 ? -6.400 2.015 18.618 1.00 96.81 101 ASP A O 1
ATOM 836 N N . LYS A 1 102 ? -5.612 1.629 16.554 1.00 97.00 102 LYS A N 1
ATOM 837 C CA . LYS A 1 102 ? -6.921 1.295 15.971 1.00 97.00 102 LYS A CA 1
ATOM 838 C C . LYS A 1 102 ? -7.281 -0.179 16.096 1.00 97.00 102 LYS A C 1
ATOM 840 O O . LYS A 1 102 ? -8.461 -0.494 15.985 1.00 97.00 102 LYS A O 1
ATOM 845 N N . GLN A 1 103 ? -6.298 -1.056 16.311 1.00 97.50 103 GLN A N 1
ATOM 846 C CA . GLN A 1 103 ? -6.470 -2.511 16.338 1.00 97.50 103 GLN A CA 1
ATOM 847 C C . GLN A 1 103 ? -7.324 -3.020 15.149 1.00 97.50 103 GLN A C 1
ATOM 849 O O . GLN A 1 103 ? -8.349 -3.684 15.346 1.00 97.50 103 GLN A O 1
ATOM 854 N N . PRO A 1 104 ? -6.954 -2.676 13.897 1.00 98.00 104 PRO A N 1
ATOM 855 C CA . PRO A 1 104 ? -7.720 -3.062 12.722 1.00 98.00 104 PRO A CA 1
ATOM 856 C C . PRO A 1 104 ? -7.598 -4.564 12.458 1.00 98.00 104 PRO A C 1
ATOM 858 O O . PRO A 1 104 ? -6.593 -5.188 12.791 1.00 98.00 104 PRO A O 1
ATOM 861 N N . LYS A 1 105 ? -8.591 -5.145 11.781 1.00 98.06 105 LYS A N 1
ATOM 862 C CA . LYS A 1 105 ? -8.484 -6.515 11.252 1.00 98.06 105 LYS A CA 1
ATOM 863 C C . LYS A 1 105 ? -7.634 -6.579 9.986 1.00 98.06 105 LYS A C 1
ATOM 865 O O . LYS A 1 105 ? -7.046 -7.616 9.704 1.00 98.06 105 LYS A O 1
ATOM 870 N N . TYR A 1 106 ? -7.570 -5.484 9.235 1.00 98.44 106 TYR A N 1
ATOM 871 C CA . TYR A 1 106 ? -6.906 -5.460 7.938 1.00 98.44 106 TYR A CA 1
ATOM 872 C C . TYR A 1 106 ? -6.067 -4.202 7.743 1.00 98.44 106 TYR A C 1
ATOM 874 O O . TYR A 1 106 ? -6.456 -3.107 8.156 1.00 98.44 106 TYR A O 1
ATOM 882 N N . LEU A 1 107 ? -4.944 -4.355 7.051 1.00 98.62 107 LEU A N 1
ATOM 883 C CA . LEU A 1 107 ? -4.220 -3.274 6.399 1.00 98.62 107 LEU A CA 1
ATOM 884 C C . LEU A 1 107 ? -4.274 -3.509 4.891 1.00 98.62 107 LEU A C 1
ATOM 886 O O . LEU A 1 107 ? -3.585 -4.374 4.356 1.00 98.62 107 LEU A O 1
ATOM 890 N N . TYR A 1 108 ? -5.100 -2.721 4.216 1.00 98.62 108 TYR A N 1
ATOM 891 C CA . TYR A 1 108 ? -5.246 -2.759 2.772 1.00 98.62 108 TYR A CA 1
ATOM 892 C C . TYR A 1 108 ? -4.364 -1.709 2.122 1.00 98.62 108 TYR A C 1
ATOM 894 O O . TYR A 1 108 ? -4.498 -0.514 2.381 1.00 98.62 108 TYR A O 1
ATOM 902 N N . LEU A 1 109 ? -3.489 -2.151 1.233 1.00 98.69 109 LEU A N 1
ATOM 903 C CA . LEU A 1 109 ? -2.778 -1.288 0.310 1.00 98.69 109 LEU A CA 1
ATOM 904 C C . LEU A 1 109 ? -3.515 -1.287 -1.025 1.00 98.69 109 LEU A C 1
ATOM 906 O O . LEU A 1 109 ? -4.057 -2.299 -1.468 1.00 98.69 109 LEU A O 1
ATOM 910 N N . THR A 1 110 ? -3.572 -0.138 -1.685 1.00 98.38 110 THR A N 1
ATOM 911 C CA . THR A 1 110 ? -4.167 -0.067 -3.017 1.00 98.38 110 THR A CA 1
ATOM 912 C C . THR A 1 110 ? -3.575 1.064 -3.835 1.00 98.38 110 THR A C 1
ATOM 914 O O . THR A 1 110 ? -3.026 2.034 -3.310 1.00 98.38 110 THR A O 1
ATOM 917 N N . GLY A 1 111 ? -3.705 0.941 -5.146 1.00 96.75 111 GLY A N 1
ATOM 918 C CA . GLY A 1 111 ? -3.357 1.980 -6.089 1.00 96.75 111 GLY A CA 1
ATOM 919 C C . GLY A 1 111 ? -3.830 1.618 -7.486 1.00 96.75 111 GLY A C 1
ATOM 920 O O . GLY A 1 111 ? -4.281 0.502 -7.746 1.00 96.75 111 GLY A O 1
ATOM 921 N N . HIS A 1 112 ? -3.699 2.585 -8.387 1.00 93.75 112 HIS A N 1
ATOM 922 C CA . HIS A 1 112 ? -3.965 2.418 -9.810 1.00 93.75 112 HIS A CA 1
ATOM 923 C C . HIS A 1 112 ? -2.695 2.689 -10.622 1.00 93.75 112 HIS A C 1
ATOM 925 O O . HIS A 1 112 ? -1.944 3.617 -10.289 1.00 93.75 112 HIS A O 1
ATOM 931 N N . SER A 1 113 ? -2.472 1.935 -11.703 1.00 92.19 113 SER A N 1
ATOM 932 C CA . SER A 1 113 ? -1.318 2.099 -12.594 1.00 92.19 113 SER A CA 1
ATOM 933 C C . SER A 1 113 ? 0.000 2.058 -11.807 1.00 92.19 113 SER A C 1
ATOM 935 O O . SER A 1 113 ? 0.203 1.145 -11.008 1.00 92.19 113 SER A O 1
ATOM 937 N N . LEU A 1 114 ? 0.897 3.038 -11.959 1.00 91.19 114 LEU A N 1
ATOM 938 C CA . LEU A 1 114 ? 2.151 3.099 -11.194 1.00 91.19 114 LEU A CA 1
ATOM 939 C C . LEU A 1 114 ? 1.934 2.981 -9.673 1.00 91.19 114 LEU A C 1
ATOM 941 O O . LEU A 1 114 ? 2.708 2.314 -8.987 1.00 91.19 114 LEU A O 1
ATOM 945 N N . GLY A 1 115 ? 0.868 3.591 -9.146 1.00 94.19 115 GLY A N 1
ATOM 946 C CA . GLY A 1 115 ? 0.543 3.533 -7.720 1.00 94.19 115 GLY A CA 1
ATOM 947 C C . GLY A 1 115 ? 0.243 2.110 -7.249 1.00 94.19 115 GLY A C 1
ATOM 948 O O . GLY A 1 115 ? 0.609 1.753 -6.135 1.00 94.19 115 GLY A O 1
ATOM 949 N N . ALA A 1 116 ? -0.341 1.280 -8.119 1.00 96.06 116 ALA A N 1
ATOM 950 C CA . ALA A 1 116 ? -0.583 -0.134 -7.849 1.00 96.06 116 ALA A CA 1
ATOM 951 C C . ALA A 1 116 ? 0.737 -0.912 -7.720 1.00 96.06 116 ALA A C 1
ATOM 953 O O . ALA A 1 116 ? 0.920 -1.670 -6.774 1.00 96.06 116 ALA A O 1
ATOM 954 N N . GLY A 1 117 ? 1.697 -0.659 -8.616 1.00 95.31 117 GLY A N 1
ATOM 955 C CA . GLY A 1 117 ? 3.026 -1.271 -8.534 1.00 95.31 117 GLY A CA 1
ATOM 956 C C . GLY A 1 117 ? 3.774 -0.894 -7.251 1.00 95.31 117 GLY A C 1
ATOM 957 O O . GLY A 1 117 ? 4.382 -1.746 -6.604 1.00 95.31 117 GLY A O 1
ATOM 958 N N . ILE A 1 118 ? 3.686 0.377 -6.842 1.00 96.25 118 ILE A N 1
ATOM 959 C CA . ILE A 1 118 ? 4.285 0.856 -5.586 1.00 96.25 118 ILE A CA 1
ATOM 960 C C . ILE A 1 118 ? 3.591 0.220 -4.376 1.00 96.25 118 ILE A C 1
ATOM 962 O O . ILE A 1 118 ? 4.276 -0.206 -3.448 1.00 96.25 118 ILE A O 1
ATOM 966 N N . ALA A 1 119 ? 2.258 0.123 -4.391 1.00 98.19 119 ALA A N 1
ATOM 967 C CA . ALA A 1 119 ? 1.486 -0.528 -3.335 1.00 98.19 119 ALA A CA 1
ATOM 968 C C . ALA A 1 119 ? 1.861 -2.012 -3.187 1.00 98.19 119 ALA A C 1
ATOM 970 O O . ALA A 1 119 ? 2.102 -2.462 -2.068 1.00 98.19 119 ALA A O 1
ATOM 971 N N . ALA A 1 120 ? 2.013 -2.746 -4.294 1.00 98.00 120 ALA A N 1
ATOM 972 C CA . ALA A 1 120 ? 2.453 -4.142 -4.277 1.00 98.00 120 ALA A CA 1
ATOM 973 C C . ALA A 1 120 ? 3.849 -4.298 -3.650 1.00 98.00 120 ALA A C 1
ATOM 975 O O . ALA A 1 120 ? 4.040 -5.084 -2.724 1.00 98.00 120 ALA A O 1
ATOM 976 N N . ALA A 1 121 ? 4.819 -3.498 -4.099 1.00 97.81 121 ALA A N 1
ATOM 977 C CA . ALA A 1 121 ? 6.183 -3.537 -3.573 1.00 97.81 121 ALA A CA 1
ATOM 978 C C . ALA A 1 121 ? 6.252 -3.160 -2.083 1.00 97.81 121 ALA A C 1
ATOM 980 O O . ALA A 1 121 ? 6.984 -3.783 -1.314 1.00 97.81 121 ALA A O 1
ATOM 981 N N . LEU A 1 122 ? 5.469 -2.162 -1.660 1.00 98.44 122 LEU A N 1
ATOM 982 C CA . LEU A 1 122 ? 5.361 -1.790 -0.253 1.00 98.44 122 LEU A CA 1
ATOM 983 C C . LEU A 1 122 ? 4.711 -2.908 0.573 1.00 98.44 122 LEU A C 1
ATOM 985 O O . LEU A 1 122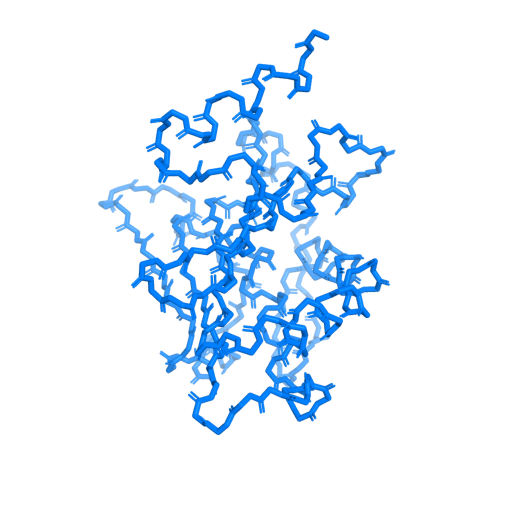 ? 5.172 -3.183 1.674 1.00 98.44 122 LEU A O 1
ATOM 989 N N . THR A 1 123 ? 3.703 -3.594 0.036 1.00 98.62 123 THR A N 1
ATOM 990 C CA . THR A 1 123 ? 3.046 -4.728 0.706 1.00 98.62 123 THR A CA 1
ATOM 991 C C . THR A 1 123 ? 4.035 -5.842 1.012 1.00 98.62 123 THR A C 1
ATOM 993 O O . THR A 1 123 ? 4.084 -6.302 2.147 1.00 98.62 123 THR A O 1
ATOM 996 N N . ILE A 1 124 ? 4.889 -6.205 0.050 1.00 98.25 124 ILE A N 1
ATOM 997 C CA . ILE A 1 124 ? 5.961 -7.191 0.257 1.00 98.25 124 ILE A CA 1
ATOM 998 C C . ILE A 1 124 ? 6.871 -6.779 1.426 1.00 98.25 124 ILE A C 1
ATOM 1000 O O . ILE A 1 124 ? 7.163 -7.594 2.299 1.00 98.25 124 ILE A O 1
ATOM 1004 N N . MET A 1 125 ? 7.282 -5.504 1.490 1.00 98.31 125 MET A N 1
ATOM 1005 C CA . MET A 1 125 ? 8.096 -5.003 2.608 1.00 98.31 125 MET A CA 1
ATOM 1006 C C . MET A 1 125 ? 7.372 -5.137 3.945 1.00 98.31 125 MET A C 1
ATOM 1008 O O . MET A 1 125 ? 7.980 -5.582 4.910 1.00 98.31 125 MET A O 1
ATOM 1012 N N . LEU A 1 126 ? 6.092 -4.761 4.002 1.00 98.31 126 LEU A N 1
ATOM 1013 C CA . LEU A 1 126 ? 5.306 -4.793 5.235 1.00 98.31 126 LEU A CA 1
ATOM 1014 C C . LEU A 1 126 ? 5.006 -6.221 5.703 1.00 98.31 126 LEU A C 1
ATOM 1016 O O . LEU A 1 126 ? 5.047 -6.471 6.902 1.00 98.31 126 LEU A O 1
ATOM 1020 N N . LYS A 1 127 ? 4.771 -7.163 4.782 1.00 97.38 127 LYS A N 1
ATOM 1021 C CA . LYS A 1 127 ? 4.612 -8.593 5.097 1.00 97.38 127 LYS A CA 1
ATOM 1022 C C . LYS A 1 127 ? 5.863 -9.174 5.756 1.00 97.38 127 LYS A C 1
ATOM 1024 O O . LYS A 1 127 ? 5.752 -9.937 6.708 1.00 97.38 127 LYS A O 1
ATOM 1029 N N . ASN A 1 128 ? 7.051 -8.769 5.305 1.00 95.94 128 ASN A N 1
ATOM 1030 C CA . ASN A 1 128 ? 8.318 -9.237 5.876 1.00 95.94 128 ASN A CA 1
ATOM 1031 C C . ASN A 1 128 ? 8.563 -8.752 7.321 1.00 95.94 128 ASN A C 1
ATOM 1033 O O . ASN A 1 128 ? 9.428 -9.302 7.998 1.00 95.94 128 ASN A O 1
ATOM 1037 N N . VAL A 1 129 ? 7.818 -7.743 7.788 1.00 96.62 129 VAL A N 1
ATOM 1038 C CA . VAL A 1 129 ? 7.898 -7.174 9.148 1.00 96.62 129 VAL A CA 1
ATOM 1039 C C . VAL A 1 129 ? 6.528 -7.145 9.836 1.00 96.62 129 VAL A C 1
ATOM 1041 O O . VAL A 1 129 ? 6.267 -6.317 10.706 1.00 96.62 129 VAL A O 1
ATOM 1044 N N . GLU A 1 130 ? 5.616 -8.035 9.436 1.00 95.31 130 GLU A N 1
ATOM 1045 C CA . GLU A 1 130 ? 4.226 -8.053 9.913 1.00 95.31 130 GLU A CA 1
ATOM 1046 C C . GLU A 1 130 ? 4.133 -8.192 11.443 1.00 95.31 130 GLU A C 1
ATOM 1048 O O . GLU A 1 130 ? 3.278 -7.585 12.087 1.00 95.31 130 GLU A O 1
ATOM 1053 N N . ASN A 1 131 ? 5.075 -8.921 12.043 1.00 94.56 131 ASN A N 1
ATOM 1054 C CA . ASN A 1 131 ? 5.196 -9.108 13.486 1.00 94.56 131 ASN A CA 1
ATOM 1055 C C . ASN A 1 131 ? 5.532 -7.820 14.263 1.00 94.56 131 ASN A C 1
ATOM 1057 O O . ASN A 1 131 ? 5.273 -7.761 15.462 1.00 94.56 131 ASN A O 1
ATOM 1061 N N . GLU A 1 132 ? 6.080 -6.788 13.616 1.00 96.88 132 GLU A N 1
ATOM 1062 C CA . GLU A 1 132 ? 6.407 -5.512 14.268 1.00 96.88 132 GLU A CA 1
ATOM 1063 C C . GLU A 1 132 ? 5.190 -4.598 14.474 1.00 96.88 132 GLU A C 1
ATOM 1065 O O . GLU A 1 132 ? 5.292 -3.583 15.163 1.00 96.88 132 GLU A O 1
ATOM 1070 N N . PHE A 1 133 ? 4.038 -4.915 13.877 1.00 95.75 133 PHE A N 1
ATOM 1071 C CA . PHE A 1 133 ? 2.849 -4.066 13.963 1.00 95.75 133 PHE A CA 1
ATOM 1072 C C . PHE A 1 133 ? 2.108 -4.137 15.304 1.00 95.75 133 PHE A C 1
ATOM 1074 O O . PHE A 1 133 ? 1.236 -3.300 15.531 1.00 95.75 133 PHE A O 1
ATOM 1081 N N . GLU A 1 134 ? 2.413 -5.114 16.170 1.00 94.50 134 GLU A N 1
ATOM 1082 C CA . GLU A 1 134 ? 1.669 -5.364 17.422 1.00 94.50 134 GLU A CA 1
ATOM 1083 C C . GLU A 1 134 ? 0.138 -5.421 17.188 1.00 94.50 134 GLU A C 1
ATOM 1085 O O . GLU A 1 134 ? -0.671 -4.919 17.974 1.00 94.50 134 GLU A O 1
ATOM 1090 N N . ALA A 1 135 ? -0.249 -5.991 16.045 1.00 95.62 135 ALA A N 1
ATOM 1091 C CA . ALA A 1 135 ? -1.616 -6.024 15.546 1.00 95.62 135 ALA A CA 1
ATOM 1092 C C . ALA A 1 135 ? -2.461 -7.111 16.245 1.00 95.62 135 ALA A C 1
ATOM 1094 O O . ALA A 1 135 ? -1.903 -8.066 16.800 1.00 95.62 135 ALA A O 1
ATOM 1095 N N . PRO A 1 136 ? -3.804 -7.014 16.214 1.00 95.88 136 PRO A N 1
ATOM 1096 C CA . PRO A 1 136 ? -4.659 -8.012 16.850 1.00 95.88 136 PRO A CA 1
ATOM 1097 C C . PRO A 1 136 ? -4.545 -9.392 16.172 1.00 95.88 136 PRO A C 1
ATOM 1099 O O . PRO A 1 136 ? -4.186 -9.486 14.994 1.00 95.88 136 PRO A O 1
ATOM 1102 N N . PRO A 1 137 ? -4.908 -10.488 16.871 1.00 95.38 137 PRO A N 1
ATOM 1103 C CA . PRO A 1 137 ? -4.929 -11.822 16.280 1.00 95.38 137 PRO A CA 1
ATOM 1104 C C . PRO A 1 137 ? -5.773 -11.882 15.002 1.00 95.38 137 PRO A C 1
ATOM 1106 O O . PRO A 1 137 ? -6.916 -11.423 14.972 1.00 95.38 137 PRO A O 1
ATOM 1109 N N . GLY A 1 138 ? -5.213 -12.485 13.952 1.00 94.69 138 GLY A N 1
ATOM 1110 C CA . GLY A 1 138 ? -5.869 -12.587 12.648 1.00 94.69 138 GLY A CA 1
ATOM 1111 C C . GLY A 1 138 ? -5.798 -11.316 11.797 1.00 94.69 138 GLY A C 1
ATOM 1112 O O . GLY A 1 138 ? -6.506 -11.249 10.793 1.00 94.69 138 GLY A O 1
ATOM 1113 N N . PHE A 1 139 ? -4.970 -10.335 12.178 1.00 97.88 139 PHE A N 1
ATOM 1114 C CA . PHE A 1 139 ? -4.605 -9.215 11.315 1.00 97.88 139 PHE A CA 1
ATOM 1115 C C . PHE A 1 139 ? -4.046 -9.715 9.980 1.00 97.88 139 PHE A C 1
ATOM 1117 O O . PHE A 1 139 ? -3.294 -10.689 9.946 1.00 97.88 139 PHE A O 1
ATOM 1124 N N . LYS A 1 140 ? -4.432 -9.058 8.883 1.00 98.00 140 LYS A N 1
ATOM 1125 C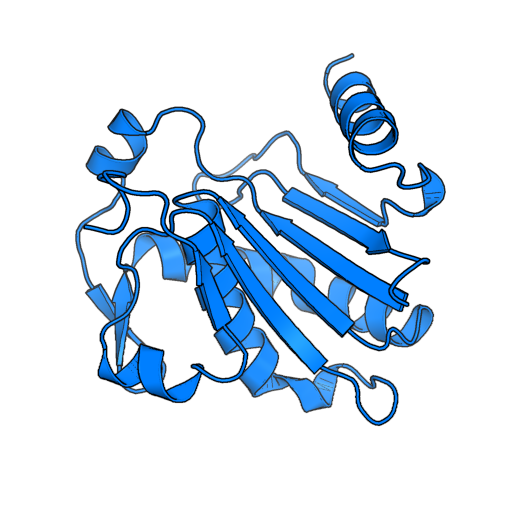 CA . LYS A 1 140 ? -3.923 -9.361 7.543 1.00 98.00 140 LYS A CA 1
ATOM 1126 C C . LYS A 1 140 ? -3.480 -8.103 6.822 1.00 98.00 140 LYS A C 1
ATOM 1128 O O . LYS A 1 140 ? -4.152 -7.073 6.882 1.00 98.00 140 LYS A O 1
ATOM 1133 N N . ILE A 1 141 ? -2.393 -8.229 6.072 1.00 98.56 141 ILE A N 1
ATOM 1134 C CA . ILE A 1 141 ? -1.929 -7.217 5.127 1.00 98.56 141 ILE A CA 1
ATOM 1135 C C . ILE A 1 141 ? -2.204 -7.736 3.716 1.00 98.56 141 ILE A C 1
ATOM 1137 O O . ILE A 1 141 ? -1.708 -8.800 3.348 1.00 98.56 141 ILE A O 1
ATOM 1141 N N . GLU A 1 142 ? -2.982 -6.989 2.940 1.00 98.62 142 GLU A N 1
ATOM 1142 C CA . GLU A 1 142 ? -3.352 -7.349 1.568 1.00 98.62 142 GLU A CA 1
ATOM 1143 C C . GLU A 1 142 ? -3.235 -6.134 0.645 1.00 98.62 142 GLU A C 1
ATOM 1145 O O . GLU A 1 142 ? -3.339 -4.985 1.082 1.00 98.62 142 GLU A O 1
ATOM 1150 N N . CYS A 1 143 ? -3.041 -6.382 -0.647 1.00 98.69 143 CYS A N 1
ATOM 1151 C CA . CYS A 1 143 ? -2.900 -5.354 -1.662 1.00 98.69 143 CYS A CA 1
ATOM 1152 C C . CYS A 1 143 ? -3.856 -5.575 -2.825 1.00 98.69 143 CYS A C 1
ATOM 1154 O O . CYS A 1 143 ? -3.910 -6.658 -3.401 1.00 98.69 143 CYS A O 1
ATOM 1156 N N . TYR A 1 144 ? -4.545 -4.512 -3.225 1.00 98.44 144 TYR A N 1
ATOM 1157 C CA . TYR A 1 144 ? -5.474 -4.511 -4.348 1.00 98.44 144 TYR A CA 1
ATOM 1158 C C . TYR A 1 144 ? -4.958 -3.549 -5.418 1.00 98.44 144 TYR A C 1
ATOM 1160 O O . TYR A 1 144 ? -5.021 -2.325 -5.274 1.00 98.44 144 TYR A O 1
ATOM 1168 N N . CYS A 1 145 ? -4.406 -4.118 -6.482 1.00 97.50 145 CYS A N 1
ATOM 1169 C CA . CYS A 1 145 ? -3.696 -3.425 -7.546 1.00 97.50 145 CYS A CA 1
ATOM 1170 C C . CYS A 1 145 ? -4.586 -3.276 -8.779 1.00 97.50 145 CYS A C 1
ATOM 1172 O O . CYS A 1 145 ? -4.905 -4.268 -9.427 1.00 97.50 145 CYS A O 1
ATOM 1174 N N . PHE A 1 146 ? -4.945 -2.051 -9.158 1.00 96.25 146 PHE A N 1
ATOM 1175 C CA . PHE A 1 146 ? -5.752 -1.803 -10.355 1.00 96.25 146 PHE A CA 1
ATOM 1176 C C . PHE A 1 146 ? -4.870 -1.353 -11.518 1.00 96.25 146 PHE A C 1
ATOM 1178 O O . PHE A 1 146 ? -4.137 -0.372 -11.397 1.00 96.25 146 PHE A O 1
ATOM 1185 N N . ALA A 1 147 ? -4.939 -2.060 -12.643 1.00 94.12 147 ALA A N 1
ATOM 1186 C CA . ALA A 1 147 ? -4.122 -1.813 -13.830 1.00 94.12 147 ALA A CA 1
ATOM 1187 C C . ALA A 1 147 ? -2.605 -1.675 -13.544 1.00 94.12 147 ALA A C 1
ATOM 1189 O O . ALA A 1 147 ? -1.989 -0.731 -14.039 1.00 94.12 147 ALA A O 1
ATOM 1190 N N . PRO A 1 148 ? -1.977 -2.531 -12.709 1.00 92.81 148 PRO A N 1
ATOM 1191 C CA . PRO A 1 148 ? -0.560 -2.376 -12.386 1.00 92.81 148 PRO A CA 1
ATOM 1192 C C . PRO A 1 148 ? 0.325 -2.613 -13.621 1.00 92.81 148 PRO A C 1
ATOM 1194 O O . PRO A 1 148 ? 0.055 -3.544 -14.374 1.00 92.81 148 PRO A O 1
ATOM 1197 N N . PRO A 1 149 ? 1.412 -1.845 -13.821 1.00 89.88 149 PRO A N 1
ATOM 1198 C CA . PRO A 1 149 ? 2.450 -2.254 -14.758 1.00 89.88 149 PRO A CA 1
ATOM 1199 C C . PRO A 1 149 ? 3.151 -3.528 -14.263 1.00 89.88 149 PRO A C 1
ATOM 1201 O O . PRO A 1 149 ? 3.139 -3.834 -13.066 1.00 89.88 149 PRO A O 1
ATOM 1204 N N . SER A 1 150 ? 3.811 -4.248 -15.170 1.00 89.00 150 SER A N 1
ATOM 1205 C CA . SER A 1 150 ? 4.604 -5.446 -14.854 1.00 89.00 150 SER A CA 1
ATOM 1206 C C . SER A 1 150 ? 5.853 -5.090 -14.040 1.00 89.00 150 SER A C 1
ATOM 1208 O O . SER A 1 150 ? 6.927 -4.860 -14.584 1.00 89.00 150 SER A O 1
ATOM 1210 N N . VAL A 1 151 ? 5.725 -4.994 -12.715 1.00 90.19 151 VAL A N 1
ATOM 1211 C CA . VAL A 1 151 ? 6.792 -4.466 -11.840 1.00 90.19 151 VAL A CA 1
ATOM 1212 C C . VAL A 1 151 ? 7.645 -5.528 -11.157 1.00 90.19 151 VAL A C 1
ATOM 1214 O O . VAL A 1 151 ? 8.717 -5.186 -10.662 1.00 90.19 151 VAL A O 1
ATOM 1217 N N . LEU A 1 152 ? 7.208 -6.789 -11.143 1.00 93.12 152 LEU A N 1
ATOM 1218 C CA . LEU A 1 152 ? 7.912 -7.929 -10.547 1.00 93.12 152 LEU A CA 1
ATOM 1219 C C . LEU A 1 152 ? 8.080 -9.040 -11.586 1.00 93.12 152 LEU A C 1
ATOM 1221 O O . LEU A 1 152 ? 7.262 -9.161 -12.498 1.00 93.12 152 LEU A O 1
ATOM 1225 N N . ASN A 1 153 ? 9.103 -9.881 -11.427 1.00 93.31 153 ASN A N 1
ATOM 1226 C CA . ASN A 1 153 ? 9.157 -11.149 -12.154 1.00 93.31 153 ASN A CA 1
ATOM 1227 C C . ASN A 1 153 ? 8.162 -12.176 -11.590 1.00 93.31 153 ASN A C 1
ATOM 1229 O O . ASN A 1 153 ? 7.685 -12.068 -10.457 1.00 93.31 153 ASN A O 1
ATOM 1233 N N . ILE A 1 154 ? 7.882 -13.207 -12.390 1.00 92.56 154 ILE A N 1
ATOM 1234 C CA . ILE A 1 154 ? 6.899 -14.243 -12.062 1.00 92.56 154 ILE A CA 1
ATOM 1235 C C . ILE A 1 154 ? 7.271 -15.023 -10.797 1.00 92.56 154 ILE A C 1
ATOM 1237 O O . ILE A 1 154 ? 6.388 -15.372 -10.019 1.00 92.56 154 ILE A O 1
ATOM 1241 N N . GLU A 1 155 ? 8.563 -15.269 -10.566 1.00 93.38 155 GLU A N 1
ATOM 1242 C CA . GLU A 1 155 ? 9.039 -16.005 -9.396 1.00 93.38 155 GLU A CA 1
ATOM 1243 C C . GLU A 1 155 ? 8.677 -15.271 -8.106 1.00 93.38 155 GLU A C 1
ATOM 1245 O O . GLU A 1 155 ? 8.106 -15.878 -7.207 1.00 93.38 155 GLU A O 1
ATOM 1250 N N . LEU A 1 156 ? 8.940 -13.962 -8.035 1.00 93.56 156 LEU A N 1
ATOM 1251 C CA . LEU A 1 156 ? 8.589 -13.152 -6.870 1.00 93.56 156 LEU A CA 1
ATOM 1252 C C . LEU A 1 156 ? 7.076 -12.957 -6.751 1.00 93.56 156 LEU A C 1
ATOM 1254 O O . LEU A 1 156 ? 6.541 -13.012 -5.649 1.00 93.56 156 LEU A O 1
ATOM 1258 N N . SER A 1 157 ? 6.377 -12.770 -7.874 1.00 93.38 157 SER A N 1
ATOM 1259 C CA . SER A 1 157 ? 4.921 -12.601 -7.870 1.00 93.38 157 SER A CA 1
ATOM 1260 C C . SER A 1 157 ? 4.192 -13.805 -7.272 1.00 93.38 157 SER A C 1
ATOM 1262 O O . SER A 1 157 ? 3.202 -13.616 -6.575 1.00 93.38 157 SER A O 1
ATOM 1264 N N . LYS A 1 158 ? 4.674 -15.029 -7.520 1.00 94.75 158 LYS A N 1
ATOM 1265 C CA . LYS A 1 158 ? 4.074 -16.265 -6.990 1.00 94.75 158 LYS A CA 1
ATOM 1266 C C . LYS A 1 158 ? 4.236 -16.435 -5.482 1.00 94.75 158 LYS A C 1
ATOM 1268 O O . LYS A 1 158 ? 3.494 -17.199 -4.888 1.00 94.75 158 LYS A O 1
ATOM 1273 N N . VAL A 1 159 ? 5.208 -15.766 -4.863 1.00 96.56 159 VAL A N 1
ATOM 1274 C CA . VAL A 1 159 ? 5.422 -15.856 -3.407 1.00 96.56 159 VAL A CA 1
ATOM 1275 C C . VAL A 1 159 ? 4.326 -15.117 -2.629 1.00 96.56 159 VAL A C 1
ATOM 1277 O O . VAL A 1 159 ? 4.096 -15.435 -1.469 1.00 96.56 159 VAL A O 1
ATOM 1280 N N . TYR A 1 160 ? 3.661 -14.143 -3.257 1.00 96.31 160 TYR A N 1
ATOM 1281 C CA . TYR A 1 160 ? 2.692 -13.245 -2.619 1.00 96.31 160 TYR A CA 1
ATOM 1282 C C . TYR A 1 160 ? 1.317 -13.274 -3.313 1.00 96.31 160 TYR A C 1
ATOM 1284 O O . TYR A 1 160 ? 0.570 -12.296 -3.254 1.00 96.31 160 TYR A O 1
ATOM 1292 N N . ASP A 1 161 ? 0.984 -14.365 -4.010 1.00 95.44 161 ASP A N 1
ATOM 1293 C CA . ASP A 1 161 ? -0.273 -14.504 -4.762 1.00 95.44 161 ASP A CA 1
ATOM 1294 C C . ASP A 1 161 ? -1.516 -14.683 -3.867 1.00 95.44 161 ASP A C 1
ATOM 1296 O O . ASP A 1 161 ? -2.645 -14.507 -4.325 1.00 95.44 161 ASP A O 1
ATOM 1300 N N . ASP A 1 162 ? -1.308 -14.956 -2.580 1.00 96.88 162 ASP A N 1
ATOM 1301 C CA . ASP A 1 162 ? -2.333 -15.072 -1.545 1.00 96.88 162 ASP A CA 1
ATOM 1302 C C . ASP A 1 162 ? -2.755 -13.723 -0.940 1.00 96.88 162 ASP A C 1
ATOM 1304 O O . ASP A 1 162 ? -3.802 -13.638 -0.294 1.00 96.88 162 ASP A O 1
ATOM 1308 N N . CYS A 1 163 ? -1.953 -12.670 -1.133 1.00 97.50 163 CYS A N 1
ATOM 1309 C CA . CYS A 1 163 ? -2.171 -11.364 -0.511 1.00 97.50 163 CYS A CA 1
ATOM 1310 C C . CYS A 1 163 ? -2.045 -10.166 -1.462 1.00 97.50 163 CYS A C 1
ATOM 1312 O O . CYS A 1 163 ? -2.421 -9.060 -1.074 1.00 97.50 163 CYS A O 1
ATOM 1314 N N . ILE A 1 164 ? -1.557 -10.338 -2.695 1.00 98.19 164 ILE A N 1
ATOM 1315 C CA . ILE A 1 164 ? -1.465 -9.266 -3.697 1.00 98.19 164 ILE A CA 1
ATOM 1316 C C . ILE A 1 164 ? -2.327 -9.615 -4.910 1.00 98.19 164 ILE A C 1
ATOM 1318 O O . ILE A 1 164 ? -1.992 -10.479 -5.717 1.00 98.19 164 ILE A O 1
ATOM 1322 N N . PHE A 1 165 ? -3.416 -8.871 -5.088 1.00 97.62 165 PHE A N 1
ATOM 1323 C CA . PHE A 1 165 ? -4.410 -9.108 -6.129 1.00 97.62 165 PHE A CA 1
ATOM 1324 C C . PHE A 1 165 ? -4.308 -8.052 -7.225 1.00 97.62 165 PHE A C 1
ATOM 1326 O O . PHE A 1 165 ? -4.456 -6.859 -6.961 1.00 97.62 165 PHE A O 1
ATOM 1333 N N . SER A 1 166 ? -4.088 -8.485 -8.466 1.00 96.06 166 SER A N 1
ATOM 1334 C CA . SER A 1 1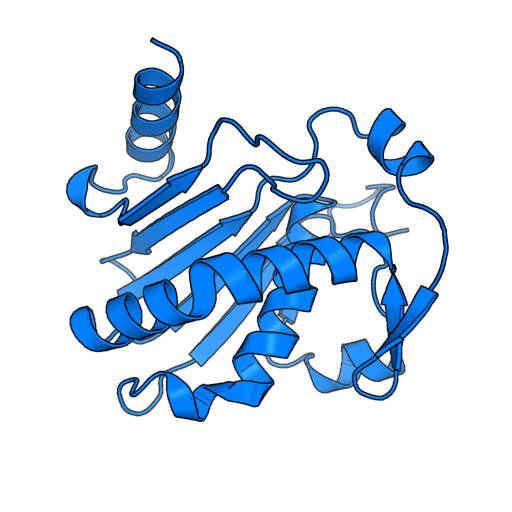66 ? -4.011 -7.599 -9.633 1.00 96.06 166 SER A CA 1
ATOM 1335 C C . SER A 1 166 ? -5.282 -7.672 -10.475 1.00 96.06 166 SER A C 1
ATOM 1337 O O . SER A 1 166 ? -5.695 -8.749 -10.896 1.00 96.06 166 SER A O 1
ATOM 1339 N N . TYR A 1 167 ? -5.876 -6.516 -10.763 1.00 96.12 167 TYR A N 1
ATOM 1340 C CA . TYR A 1 167 ? -7.091 -6.365 -11.558 1.00 96.12 167 TYR A CA 1
ATOM 1341 C C . TYR A 1 167 ? -6.767 -5.636 -12.857 1.00 96.12 167 TYR A C 1
ATOM 1343 O O . TYR A 1 167 ? -6.281 -4.505 -12.838 1.00 96.12 167 TYR A O 1
ATOM 1351 N N . VAL A 1 168 ? -7.055 -6.273 -13.989 1.00 93.44 168 VAL A N 1
ATOM 1352 C CA . VAL A 1 168 ? -6.763 -5.761 -15.334 1.00 93.44 168 VAL A CA 1
ATOM 1353 C C . VAL A 1 168 ? -8.061 -5.644 -16.124 1.00 93.44 168 VAL A C 1
ATOM 1355 O O . VAL A 1 168 ? -8.848 -6.587 -16.167 1.00 93.44 168 VAL A O 1
ATOM 1358 N N . ASN A 1 169 ? -8.292 -4.491 -16.756 1.00 90.31 169 ASN A N 1
ATOM 1359 C CA . ASN A 1 169 ? -9.501 -4.249 -17.540 1.00 90.31 169 ASN A CA 1
ATOM 1360 C C . ASN A 1 169 ? -9.262 -4.505 -19.037 1.00 90.31 169 ASN A C 1
ATOM 1362 O O . ASN A 1 169 ? -8.658 -3.677 -19.715 1.00 90.31 169 ASN A O 1
ATOM 1366 N N . ASN A 1 170 ? -9.802 -5.605 -19.570 1.00 90.44 170 ASN A N 1
ATOM 1367 C CA . ASN A 1 170 ? -9.857 -5.909 -21.006 1.00 90.44 170 ASN A CA 1
ATOM 1368 C C . ASN A 1 170 ? -8.529 -5.652 -21.758 1.00 90.44 170 ASN A C 1
ATOM 1370 O O . ASN A 1 170 ? -7.554 -6.396 -21.645 1.00 90.44 170 ASN A O 1
ATOM 1374 N N . ASN A 1 171 ? -8.510 -4.582 -22.556 1.00 85.44 171 ASN A N 1
ATOM 1375 C CA . ASN A 1 171 ? -7.426 -4.207 -23.455 1.00 85.44 171 ASN A CA 1
ATOM 1376 C C . ASN A 1 171 ? -6.534 -3.101 -22.891 1.00 85.44 171 ASN A C 1
ATOM 1378 O O . ASN A 1 171 ? -5.855 -2.426 -23.660 1.00 85.44 171 ASN A O 1
ATOM 1382 N N . ASP A 1 172 ? -6.529 -2.909 -21.571 1.00 84.88 172 ASP A N 1
ATOM 1383 C CA . ASP A 1 172 ? -5.562 -2.032 -20.922 1.00 84.88 172 ASP A CA 1
ATO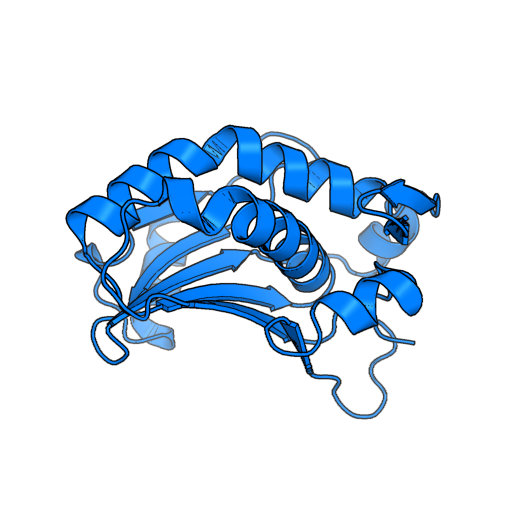M 1384 C C . ASP A 1 172 ? -4.137 -2.421 -21.341 1.00 84.88 172 ASP A C 1
ATOM 1386 O O . ASP A 1 172 ? -3.785 -3.604 -21.375 1.00 84.88 172 ASP A O 1
ATOM 1390 N N . ILE A 1 173 ? -3.355 -1.414 -21.722 1.00 81.50 173 ILE A N 1
ATOM 1391 C CA . ILE A 1 173 ? -1.986 -1.547 -22.216 1.00 81.50 173 ILE A CA 1
ATOM 1392 C C . ILE A 1 173 ? -0.959 -1.506 -21.084 1.00 81.50 173 ILE A C 1
ATOM 1394 O O . ILE A 1 173 ? 0.147 -1.997 -21.257 1.00 81.50 173 ILE A O 1
ATOM 1398 N N . VAL A 1 174 ? -1.307 -0.937 -19.926 1.00 82.12 174 VAL A N 1
ATOM 1399 C CA . VAL A 1 174 ? -0.385 -0.811 -18.788 1.00 82.12 174 VAL A CA 1
ATOM 1400 C C . VAL A 1 174 ? 0.089 -2.172 -18.244 1.00 82.12 174 VAL A C 1
ATOM 1402 O O . VAL A 1 174 ? 1.291 -2.311 -18.028 1.00 82.12 174 VAL A O 1
ATOM 1405 N N . PRO A 1 175 ? -0.784 -3.177 -18.028 1.00 78.56 175 PRO A N 1
ATOM 1406 C CA . PRO A 1 175 ? -0.391 -4.494 -17.517 1.00 78.56 175 PRO A CA 1
ATOM 1407 C C . PRO A 1 175 ? 0.082 -5.476 -18.608 1.00 78.56 175 PRO A C 1
ATOM 1409 O O . PRO A 1 175 ? 0.053 -6.686 -18.377 1.00 78.56 175 PRO A O 1
ATOM 1412 N N . ARG A 1 176 ? 0.440 -4.994 -19.807 1.00 72.38 176 ARG A N 1
ATOM 1413 C CA . ARG A 1 176 ? 0.862 -5.833 -20.943 1.00 72.38 176 ARG A CA 1
ATOM 1414 C C . ARG A 1 176 ? 2.370 -5.866 -21.127 1.00 72.38 176 ARG A C 1
ATOM 1416 O O . ARG A 1 176 ? 3.038 -4.869 -20.781 1.00 72.38 176 ARG A O 1
#

Radius of gyration: 15.76 Å; chains: 1; bounding box: 36×42×42 Å

Foldseek 3Di:
DVVVVVLVCCCVVVVADSVQFDDWDPDDPDPLAFGWTWGQDPVQLEIEIETEDDPDPVVVVVVQPVDWDDDPNWTFRPSLLVSLVVCCVVCVVVQLVVQVVSLGQEYEYEYEESSLSNSVNNLVVCVVVVVSSNHDPNRDYAYEYELYAPGTDPVVCVVCVVGYHYDYDDPRPRPD

Sequence (176 aa):
MKKDSSIATIVNFLCILKEDILLYNFQPSKVFDQVYFIAYDRRYNAIVFSIRGTLNLKDTLADLVCEYVRWNGGLIHSGVLKSAIYFYKKLFDKLKMIVRDKQPKYLYLTGHSLGAGIAAALTIMLKNVENEFEAPPGFKIECYCFAPPSVLNIELSKVYDDCIFSYVNNNDIVPR